Protein AF-A0A0C5RLJ2-F1 (afdb_monomer_lite)

Structure (mmCIF, N/CA/C/O backbone):
data_AF-A0A0C5RLJ2-F1
#
_entry.id   AF-A0A0C5RLJ2-F1
#
loop_
_atom_site.group_PDB
_atom_site.id
_atom_site.type_symbol
_atom_site.label_atom_id
_atom_site.label_alt_id
_atom_site.label_comp_id
_atom_site.label_asym_id
_atom_site.label_entity_id
_atom_site.label_seq_id
_atom_site.pdbx_PDB_ins_code
_atom_site.Cartn_x
_atom_site.Cartn_y
_atom_site.Cartn_z
_atom_site.occupancy
_atom_site.B_iso_or_equiv
_atom_site.auth_seq_id
_atom_site.auth_comp_id
_atom_site.auth_asym_id
_atom_site.auth_atom_id
_atom_site.pdbx_PDB_model_num
ATOM 1 N N . MET A 1 1 ? -15.554 -8.004 26.945 1.00 37.78 1 MET A N 1
ATOM 2 C CA . MET A 1 1 ? -15.408 -6.539 26.779 1.00 37.78 1 MET A CA 1
ATOM 3 C C . MET A 1 1 ? -14.553 -6.280 25.546 1.00 37.78 1 MET A C 1
ATOM 5 O O . MET A 1 1 ? -13.395 -6.678 25.551 1.00 37.78 1 MET A O 1
ATOM 9 N N . ARG A 1 2 ? -15.099 -5.688 24.472 1.00 42.50 2 ARG A N 1
ATOM 10 C CA . ARG A 1 2 ? -14.264 -5.194 23.362 1.00 42.50 2 ARG A CA 1
ATOM 11 C C . ARG A 1 2 ? -13.427 -4.044 23.928 1.00 42.50 2 ARG A C 1
ATOM 13 O O . ARG A 1 2 ? -14.001 -3.055 24.371 1.00 42.50 2 ARG A O 1
ATOM 20 N N . LYS A 1 3 ? -12.100 -4.204 24.005 1.00 44.59 3 LYS A N 1
ATOM 21 C CA . LYS A 1 3 ? -11.191 -3.091 24.320 1.00 44.59 3 LYS A CA 1
ATOM 22 C C . LYS A 1 3 ? -11.501 -1.971 23.323 1.00 44.59 3 LYS A C 1
ATOM 24 O O . LYS A 1 3 ? -11.572 -2.253 22.128 1.00 44.59 3 LYS A O 1
ATOM 29 N N . ASN A 1 4 ? -11.712 -0.744 23.799 1.00 48.72 4 ASN A N 1
ATOM 30 C CA . ASN A 1 4 ? -11.791 0.426 22.928 1.00 48.72 4 ASN A CA 1
ATOM 31 C C . ASN A 1 4 ? -10.455 0.520 22.174 1.00 48.72 4 ASN A C 1
ATOM 33 O O . ASN A 1 4 ? -9.466 0.981 22.738 1.00 48.72 4 ASN A O 1
ATOM 37 N N . LYS A 1 5 ? -10.399 -0.003 20.941 1.00 58.31 5 LYS A N 1
ATOM 38 C CA . LYS A 1 5 ? -9.247 0.174 20.052 1.00 58.31 5 LYS A CA 1
ATOM 39 C C . LYS A 1 5 ? -9.133 1.675 19.784 1.00 58.31 5 LYS A C 1
ATOM 41 O O . LYS A 1 5 ? -10.122 2.311 19.416 1.00 58.31 5 LYS A O 1
ATOM 46 N N . THR A 1 6 ? -7.953 2.246 20.004 1.00 60.66 6 THR A N 1
ATOM 47 C CA . THR A 1 6 ? -7.678 3.641 19.649 1.00 60.66 6 THR A CA 1
ATOM 48 C C . THR A 1 6 ? -7.921 3.804 18.155 1.00 60.66 6 THR A C 1
ATOM 50 O O . THR A 1 6 ? -7.268 3.153 17.343 1.00 60.66 6 THR A O 1
ATOM 53 N N . LYS A 1 7 ? -8.891 4.642 17.780 1.00 72.12 7 LYS A N 1
ATOM 54 C CA . LYS A 1 7 ? -9.187 4.906 16.373 1.00 72.12 7 LYS A CA 1
ATOM 55 C C . LYS A 1 7 ? -8.125 5.854 15.824 1.00 72.12 7 LYS A C 1
ATOM 57 O O . LYS A 1 7 ? -8.100 7.031 16.181 1.00 72.12 7 LYS A O 1
ATOM 62 N N . PHE A 1 8 ? -7.242 5.340 14.975 1.00 82.75 8 PHE A N 1
ATOM 63 C CA . PHE A 1 8 ? -6.273 6.166 14.264 1.00 82.75 8 PHE A CA 1
ATOM 64 C C . PHE A 1 8 ? -6.994 7.083 13.272 1.00 82.75 8 PHE A C 1
ATOM 66 O O . PHE A 1 8 ? -8.030 6.727 12.706 1.00 82.75 8 PHE A O 1
ATOM 73 N N . SER A 1 9 ? -6.461 8.290 13.065 1.00 89.00 9 SER A N 1
ATOM 74 C CA . SER A 1 9 ? -7.041 9.200 12.077 1.00 89.00 9 SER A CA 1
ATOM 75 C C . SER A 1 9 ? -6.841 8.645 10.665 1.00 89.00 9 SER A C 1
ATOM 77 O O . SER A 1 9 ? -5.788 8.088 10.349 1.00 89.00 9 SER A O 1
ATOM 79 N N . THR A 1 10 ? -7.828 8.843 9.789 1.00 90.75 10 THR A N 1
ATOM 80 C CA . THR A 1 10 ? -7.753 8.426 8.376 1.00 90.75 10 THR A CA 1
ATOM 81 C C . THR A 1 10 ? -6.524 9.007 7.678 1.00 90.75 10 THR A C 1
ATOM 83 O O . THR A 1 10 ? -5.875 8.327 6.886 1.00 90.75 10 THR A O 1
ATOM 86 N N . LYS A 1 11 ? -6.149 10.244 8.033 1.00 92.69 11 LYS A N 1
ATOM 87 C CA . LYS A 1 11 ? -4.937 10.918 7.554 1.00 92.69 11 LYS A CA 1
ATOM 88 C C . LYS A 1 11 ? -3.662 10.178 7.962 1.00 92.69 11 LYS A C 1
ATOM 90 O O . LYS A 1 11 ? -2.779 10.005 7.127 1.00 92.69 11 LYS A O 1
ATOM 95 N N . LEU A 1 12 ? -3.563 9.742 9.218 1.00 92.88 12 LEU A N 1
ATOM 96 C CA . LEU A 1 12 ? -2.398 9.004 9.707 1.00 92.88 12 LEU A CA 1
ATOM 97 C C . LEU A 1 12 ? -2.292 7.629 9.041 1.00 92.88 12 LEU A C 1
ATOM 99 O O . LEU A 1 12 ? -1.236 7.308 8.508 1.00 92.88 12 LEU A O 1
ATOM 103 N N . VAL A 1 13 ? -3.392 6.873 8.983 1.00 94.19 13 VAL A N 1
ATOM 104 C CA . VAL A 1 13 ? -3.448 5.575 8.283 1.00 94.19 13 VAL A CA 1
ATOM 105 C C . VAL A 1 13 ? -3.032 5.729 6.820 1.00 94.19 13 VAL A C 1
ATOM 107 O O . VAL A 1 13 ? -2.168 5.002 6.335 1.00 94.19 13 VAL A O 1
ATOM 110 N N . SER A 1 14 ? -3.570 6.744 6.140 1.00 95.88 14 SER A N 1
ATOM 111 C CA . SER A 1 14 ? -3.209 7.043 4.753 1.00 95.88 14 SER A CA 1
ATOM 112 C C . SER A 1 14 ? -1.719 7.349 4.592 1.00 95.88 14 SER A C 1
ATOM 114 O O . SER A 1 14 ? -1.088 6.907 3.635 1.00 95.88 14 SER A O 1
ATOM 116 N N . SER A 1 15 ? -1.143 8.102 5.532 1.00 96.56 15 SER A N 1
ATOM 117 C CA . SER A 1 15 ? 0.281 8.437 5.527 1.00 96.56 15 SER A CA 1
ATOM 118 C C . SER A 1 15 ? 1.161 7.205 5.729 1.00 96.56 15 SER A C 1
ATOM 120 O O . SER A 1 15 ? 2.178 7.079 5.049 1.00 96.56 15 SER A O 1
ATOM 122 N N . LEU A 1 16 ? 0.780 6.296 6.632 1.00 96.25 16 LEU A N 1
ATOM 123 C CA . LEU A 1 16 ? 1.510 5.053 6.892 1.00 96.25 16 LEU A CA 1
ATOM 124 C C . LEU A 1 16 ? 1.545 4.161 5.647 1.00 96.25 16 LEU A C 1
ATOM 126 O O . LEU A 1 16 ? 2.630 3.776 5.217 1.00 96.25 16 LEU A O 1
ATOM 130 N N . ILE A 1 17 ? 0.388 3.929 5.013 1.00 97.19 17 ILE A N 1
ATOM 131 C CA . ILE A 1 17 ? 0.285 3.160 3.760 1.00 97.19 17 ILE A CA 1
ATOM 132 C C . ILE A 1 17 ? 1.196 3.758 2.687 1.00 97.19 17 ILE A C 1
ATOM 134 O O . ILE A 1 17 ? 2.051 3.065 2.136 1.00 97.19 17 ILE A O 1
ATOM 138 N N . LYS A 1 18 ? 1.043 5.059 2.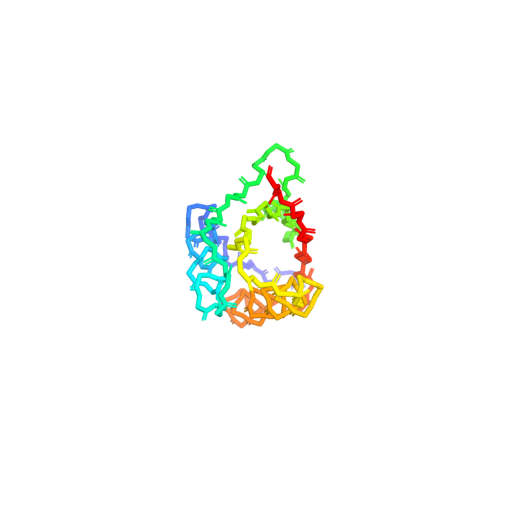407 1.00 97.75 18 LYS A N 1
ATOM 139 C CA . LYS A 1 18 ? 1.813 5.735 1.354 1.00 97.75 18 LYS A CA 1
ATOM 140 C C . LYS A 1 18 ? 3.314 5.651 1.612 1.00 97.75 18 LYS A C 1
ATOM 142 O O . LYS A 1 18 ? 4.073 5.327 0.706 1.00 97.75 18 LYS A O 1
ATOM 147 N N . THR A 1 19 ? 3.736 5.905 2.849 1.00 97.31 19 THR A N 1
ATOM 148 C CA . THR A 1 19 ? 5.158 5.881 3.221 1.00 97.31 19 THR A CA 1
ATOM 149 C C . THR A 1 19 ? 5.740 4.473 3.133 1.00 97.31 19 THR A C 1
ATOM 151 O O . THR A 1 19 ? 6.893 4.323 2.745 1.00 97.31 19 THR A O 1
ATOM 154 N N . ALA A 1 20 ? 4.972 3.440 3.486 1.00 97.44 20 ALA A N 1
ATOM 155 C CA . ALA A 1 20 ? 5.413 2.055 3.362 1.00 97.44 20 ALA A CA 1
ATOM 156 C C . ALA A 1 20 ? 5.611 1.659 1.892 1.00 97.44 20 ALA A C 1
ATOM 158 O O . ALA A 1 20 ? 6.663 1.136 1.538 1.00 97.44 20 ALA A O 1
ATOM 159 N N . ILE A 1 21 ? 4.640 1.972 1.033 1.00 98.12 21 ILE A N 1
ATOM 160 C CA . ILE A 1 21 ? 4.660 1.587 -0.384 1.00 98.12 21 ILE A CA 1
ATOM 161 C C . ILE A 1 21 ? 5.730 2.350 -1.171 1.00 98.12 21 ILE A C 1
ATOM 163 O O . ILE A 1 21 ? 6.418 1.754 -1.993 1.00 98.12 21 ILE A O 1
ATOM 167 N N . LEU A 1 22 ? 5.935 3.642 -0.898 1.00 97.56 22 LEU A N 1
ATOM 168 C CA . LEU A 1 22 ? 6.956 4.448 -1.585 1.00 97.56 22 LEU A CA 1
ATOM 169 C C . LEU A 1 22 ? 8.400 3.984 -1.321 1.00 97.56 22 LEU A C 1
ATOM 171 O O . LEU A 1 22 ? 9.313 4.425 -2.015 1.00 97.56 22 LEU A O 1
ATOM 175 N N . LYS A 1 23 ? 8.630 3.104 -0.336 1.00 96.94 23 LYS A N 1
ATOM 176 C CA . LYS A 1 23 ? 9.941 2.469 -0.117 1.00 96.94 23 LYS A CA 1
ATOM 177 C C . LYS A 1 23 ? 10.248 1.388 -1.157 1.00 96.94 23 LYS A C 1
ATOM 179 O O . LYS A 1 23 ? 11.414 1.033 -1.303 1.00 96.94 23 LYS A O 1
ATOM 184 N N . VAL A 1 24 ? 9.236 0.860 -1.851 1.00 97.56 24 VAL A N 1
ATOM 185 C CA . VAL A 1 24 ? 9.411 -0.219 -2.828 1.00 97.56 24 VAL A CA 1
ATOM 186 C C . VAL A 1 24 ? 10.060 0.325 -4.102 1.00 97.56 24 VAL A C 1
ATOM 188 O O . VAL A 1 24 ? 9.497 1.217 -4.750 1.00 97.56 24 VAL A O 1
ATOM 191 N N . PRO A 1 25 ? 11.222 -0.211 -4.513 1.00 95.62 25 PRO A N 1
ATOM 192 C CA . PRO A 1 25 ? 11.855 0.178 -5.762 1.00 95.62 25 PRO A CA 1
ATOM 193 C C . PRO A 1 25 ? 10.926 -0.050 -6.957 1.00 95.62 25 PRO A C 1
ATOM 195 O O . PRO A 1 25 ? 10.402 -1.141 -7.158 1.00 95.62 25 PRO A O 1
ATOM 198 N N . GLY A 1 26 ? 10.754 0.979 -7.785 1.00 95.19 26 GLY A N 1
ATOM 199 C CA . GLY A 1 26 ? 9.908 0.900 -8.976 1.00 95.19 26 GLY A CA 1
ATOM 200 C C . GLY A 1 26 ? 8.527 1.528 -8.820 1.00 95.19 26 GLY A C 1
ATOM 201 O O . GLY A 1 26 ? 7.923 1.844 -9.841 1.00 95.19 26 GLY A O 1
ATOM 202 N N . VAL A 1 27 ? 8.060 1.798 -7.599 1.00 97.31 27 VAL A N 1
ATOM 203 C CA . VAL A 1 27 ? 6.852 2.608 -7.393 1.00 97.31 27 VAL A CA 1
ATOM 204 C C . VAL A 1 27 ? 7.163 4.077 -7.695 1.00 97.31 27 VAL A C 1
ATOM 206 O O . VAL A 1 27 ? 8.116 4.644 -7.162 1.00 97.31 27 VAL A O 1
ATOM 209 N N . ALA A 1 28 ? 6.366 4.693 -8.565 1.00 96.06 28 ALA A N 1
ATOM 210 C CA . ALA A 1 28 ? 6.465 6.100 -8.945 1.00 96.06 28 ALA A CA 1
ATOM 211 C C . ALA A 1 28 ? 5.542 6.988 -8.099 1.00 96.06 28 ALA A C 1
ATOM 213 O O . ALA A 1 28 ? 5.958 8.045 -7.624 1.00 96.06 28 ALA A O 1
ATOM 214 N N . SER A 1 29 ? 4.296 6.559 -7.896 1.00 97.12 29 SER A N 1
ATOM 215 C CA . SER A 1 29 ? 3.295 7.314 -7.142 1.00 97.12 29 SER A CA 1
ATOM 216 C C . SER A 1 29 ? 2.313 6.384 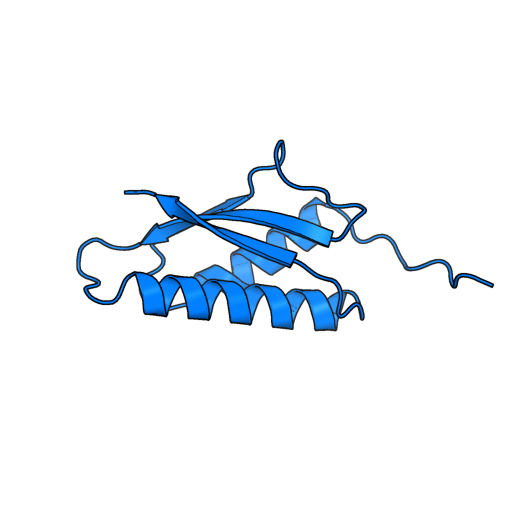-6.423 1.00 97.12 29 SER A C 1
ATOM 218 O O . SER A 1 29 ? 2.181 5.208 -6.768 1.00 97.12 29 SER A O 1
ATOM 220 N N . VAL A 1 30 ? 1.670 6.905 -5.369 1.00 98.06 30 VAL A N 1
ATOM 221 C CA . VAL A 1 30 ? 0.717 6.161 -4.531 1.00 98.06 30 VAL A CA 1
ATOM 222 C C . VAL A 1 30 ? -0.468 7.043 -4.158 1.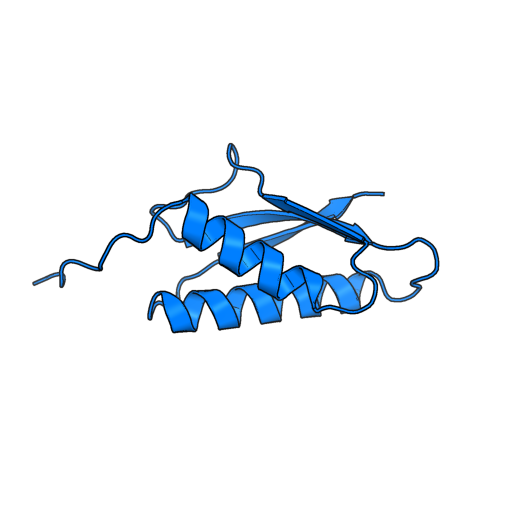00 98.06 30 VAL A C 1
ATOM 224 O O . VAL A 1 30 ? -0.321 8.103 -3.534 1.00 98.06 30 VAL A O 1
ATOM 227 N N . GLU A 1 31 ? -1.662 6.548 -4.442 1.00 97.38 31 GLU A N 1
ATOM 228 C CA . GLU A 1 31 ? -2.928 7.149 -4.055 1.00 97.38 31 GLU A CA 1
ATOM 229 C C . GLU A 1 31 ? -3.820 6.115 -3.367 1.00 97.38 31 GLU A C 1
ATOM 231 O O . GLU A 1 31 ? -3.789 4.934 -3.681 1.00 97.38 31 GLU A O 1
ATOM 236 N N . ILE A 1 32 ? -4.609 6.553 -2.389 1.00 97.06 32 ILE A N 1
ATOM 237 C CA . ILE A 1 32 ? -5.578 5.686 -1.714 1.00 97.06 32 ILE A CA 1
ATOM 238 C C . ILE A 1 32 ? -6.947 6.112 -2.204 1.00 97.06 32 ILE A C 1
ATOM 240 O O . ILE A 1 32 ? -7.316 7.276 -2.027 1.00 97.06 32 ILE A O 1
ATOM 244 N N . ASP A 1 33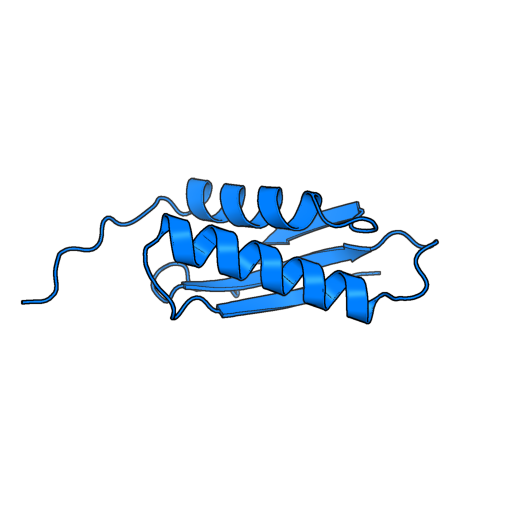 ? -7.691 5.176 -2.783 1.00 96.50 33 ASP A N 1
ATOM 245 C CA . ASP A 1 33 ? -9.074 5.413 -3.167 1.00 96.50 33 ASP A CA 1
ATOM 246 C C . ASP A 1 33 ? -9.927 5.465 -1.896 1.00 96.50 33 ASP A C 1
ATOM 248 O O . ASP A 1 33 ? -10.267 4.445 -1.293 1.00 96.50 33 ASP A O 1
ATOM 252 N N . GLN A 1 34 ? -10.246 6.681 -1.453 1.00 92.81 34 GLN A N 1
ATOM 253 C CA . GLN A 1 34 ? -11.035 6.895 -0.243 1.00 92.81 34 GLN A CA 1
ATOM 254 C C . GLN A 1 34 ? -12.497 6.470 -0.396 1.00 92.81 34 GLN A C 1
ATOM 256 O O . GLN A 1 34 ? -13.145 6.230 0.618 1.00 92.81 34 GLN A O 1
ATOM 261 N N . GLN A 1 35 ? -13.025 6.401 -1.622 1.00 94.44 35 GLN A N 1
ATOM 262 C CA . GLN A 1 35 ? -14.411 5.997 -1.859 1.00 94.44 35 GLN A CA 1
ATOM 263 C C . GLN A 1 35 ? -14.565 4.479 -1.755 1.00 94.44 35 GLN A C 1
ATOM 265 O O . GLN A 1 35 ? -15.591 4.005 -1.272 1.00 94.44 35 GLN A O 1
ATOM 270 N N . GLN A 1 36 ? -13.543 3.728 -2.172 1.00 95.12 36 GLN A N 1
ATOM 271 C CA . GLN A 1 36 ? -13.537 2.263 -2.104 1.00 95.12 36 GLN A CA 1
ATOM 272 C C . GLN A 1 36 ? -12.911 1.700 -0.819 1.00 95.12 36 GLN A C 1
ATOM 274 O O . GLN A 1 36 ? -13.089 0.522 -0.516 1.00 95.12 36 GLN A O 1
ATOM 279 N N . SER A 1 37 ? -12.190 2.519 -0.050 1.00 95.31 37 SER A N 1
ATOM 280 C CA . SER A 1 37 ? -11.582 2.099 1.217 1.00 95.31 37 SER A CA 1
ATOM 281 C C . SER A 1 37 ? -12.551 2.213 2.399 1.00 95.31 37 SER A C 1
ATOM 283 O O . SER A 1 37 ? -13.185 3.247 2.605 1.00 95.31 37 SER A O 1
ATOM 285 N N . ASP A 1 38 ? -12.573 1.198 3.264 1.00 93.88 38 ASP A N 1
ATOM 286 C CA . ASP A 1 38 ? -13.248 1.229 4.562 1.00 93.88 38 ASP A CA 1
ATOM 287 C C . ASP A 1 38 ? -12.220 1.309 5.701 1.00 93.88 38 ASP A C 1
ATOM 289 O O . ASP A 1 38 ? -11.685 0.310 6.190 1.00 93.88 38 ASP A O 1
ATOM 293 N N . PHE A 1 39 ? -11.986 2.534 6.173 1.00 90.75 39 PHE A N 1
ATOM 294 C CA . PHE A 1 39 ? -11.080 2.821 7.288 1.00 90.75 39 PHE A CA 1
ATOM 295 C C . PHE A 1 39 ? -11.567 2.284 8.641 1.00 90.75 39 PHE A C 1
ATOM 297 O O . PHE A 1 39 ? -10.774 2.216 9.577 1.00 90.75 39 PHE A O 1
ATOM 304 N N . ASN A 1 40 ? -12.851 1.942 8.793 1.00 87.81 40 ASN A N 1
ATOM 305 C CA . ASN A 1 40 ? -13.352 1.345 10.032 1.00 87.81 40 ASN A CA 1
ATOM 306 C C . ASN A 1 40 ? -13.127 -0.171 10.056 1.00 87.81 40 ASN A C 1
ATOM 308 O O . ASN A 1 40 ? -12.983 -0.739 11.137 1.00 87.81 40 ASN A O 1
ATOM 312 N N . GLN A 1 41 ? -13.109 -0.807 8.881 1.00 90.44 41 GLN A N 1
ATOM 313 C CA . GLN A 1 41 ? -12.873 -2.245 8.712 1.00 90.44 41 GLN A CA 1
ATOM 314 C C . GLN A 1 41 ? -11.431 -2.586 8.310 1.00 90.44 41 GLN A C 1
ATOM 316 O O . GLN A 1 41 ? -11.135 -3.747 8.051 1.00 90.44 41 GLN A O 1
ATOM 321 N N . ASN A 1 42 ? -10.531 -1.598 8.276 1.00 92.75 42 ASN A N 1
ATOM 322 C CA . ASN A 1 42 ? -9.134 -1.756 7.865 1.00 92.75 42 ASN A CA 1
ATOM 323 C C . ASN A 1 42 ? -8.966 -2.373 6.463 1.00 92.75 42 ASN A C 1
ATOM 325 O O . ASN A 1 42 ? -8.033 -3.140 6.231 1.00 92.75 42 ASN A O 1
ATOM 329 N N . ASN A 1 43 ? -9.866 -2.038 5.536 1.00 95.88 43 ASN A N 1
ATOM 330 C CA . ASN A 1 43 ? -9.821 -2.500 4.153 1.00 95.88 43 ASN A CA 1
ATOM 331 C C . ASN A 1 43 ? -9.500 -1.323 3.230 1.00 95.88 43 ASN A C 1
ATOM 333 O O . ASN A 1 43 ? -10.270 -0.366 3.154 1.00 95.88 43 ASN A O 1
ATOM 337 N N . PHE A 1 44 ? -8.358 -1.379 2.551 1.00 97.69 44 PHE A N 1
ATOM 338 C CA . PHE A 1 44 ? -7.820 -0.250 1.801 1.00 97.69 44 PHE A CA 1
ATOM 339 C C . PHE A 1 44 ? -7.596 -0.618 0.339 1.00 97.69 44 PHE A C 1
ATOM 341 O O . PHE A 1 44 ? -7.000 -1.653 0.032 1.00 97.69 44 PHE A O 1
ATOM 348 N N . VAL A 1 45 ? -8.046 0.254 -0.560 1.00 98.06 45 VAL A N 1
ATOM 349 C CA . VAL A 1 45 ? -7.771 0.174 -1.997 1.00 98.06 45 VAL A CA 1
ATOM 350 C C . VAL A 1 45 ? -6.724 1.224 -2.336 1.00 98.06 45 VAL A C 1
ATOM 352 O O . VAL A 1 45 ? -6.926 2.420 -2.117 1.00 98.06 45 VAL A O 1
ATOM 355 N N . VAL A 1 46 ? -5.576 0.765 -2.825 1.00 98.19 46 VAL A N 1
ATOM 356 C CA . VAL A 1 46 ? -4.402 1.598 -3.060 1.00 98.19 46 VAL A CA 1
ATOM 357 C C . VAL A 1 46 ? -4.000 1.513 -4.521 1.00 98.19 46 VAL A C 1
ATOM 359 O O . VAL A 1 46 ? -3.585 0.464 -5.009 1.00 98.19 46 VAL A O 1
ATOM 362 N N . ASN A 1 47 ? -4.100 2.646 -5.199 1.00 98.00 47 ASN A N 1
ATOM 363 C CA . ASN A 1 47 ? -3.637 2.830 -6.558 1.00 98.00 47 ASN A CA 1
ATOM 364 C C . ASN A 1 47 ? -2.138 3.135 -6.534 1.00 98.00 47 ASN A C 1
ATOM 366 O O . ASN A 1 47 ? -1.701 4.068 -5.854 1.00 98.00 47 ASN A O 1
ATOM 370 N N . ILE A 1 48 ? -1.354 2.365 -7.279 1.00 97.81 48 ILE A N 1
ATOM 371 C CA . ILE A 1 48 ? 0.075 2.603 -7.462 1.00 97.81 48 ILE A CA 1
ATOM 372 C C . ILE A 1 48 ? 0.384 2.788 -8.940 1.00 97.81 48 ILE A C 1
ATOM 374 O O . ILE A 1 48 ? -0.146 2.081 -9.795 1.00 97.81 48 ILE A O 1
ATOM 378 N N . GLU A 1 49 ? 1.279 3.717 -9.235 1.00 96.94 49 GLU A N 1
ATOM 379 C CA . GLU A 1 49 ? 1.898 3.841 -10.550 1.00 96.94 49 GLU A CA 1
ATOM 380 C C . GLU A 1 49 ? 3.296 3.235 -10.475 1.00 96.94 49 GLU A C 1
ATOM 382 O O . GLU A 1 49 ? 4.054 3.524 -9.543 1.00 96.94 49 GLU A O 1
ATOM 387 N N . ILE A 1 50 ? 3.646 2.390 -11.440 1.00 95.88 50 ILE A N 1
ATOM 388 C CA . ILE A 1 50 ? 4.957 1.738 -11.509 1.00 95.88 50 ILE A CA 1
ATOM 389 C C . ILE A 1 50 ? 5.745 2.347 -12.666 1.00 95.88 50 ILE A C 1
ATOM 391 O O . ILE A 1 50 ? 5.217 2.567 -13.756 1.00 95.88 50 ILE A O 1
ATOM 395 N N . ARG A 1 51 ? 7.029 2.635 -12.433 1.00 94.56 51 ARG A N 1
ATOM 396 C CA . ARG A 1 51 ? 7.903 3.214 -13.458 1.00 94.56 51 ARG A CA 1
ATOM 397 C C . ARG A 1 51 ? 8.006 2.284 -14.672 1.00 94.56 51 ARG A C 1
ATOM 399 O O . ARG A 1 51 ? 8.133 1.069 -14.534 1.00 94.56 51 ARG A O 1
ATOM 406 N N . LYS A 1 52 ? 8.010 2.877 -15.868 1.00 91.69 52 LYS A N 1
ATOM 407 C CA . LYS A 1 52 ? 7.945 2.167 -17.161 1.00 91.69 52 LYS A CA 1
ATOM 408 C C . LYS A 1 52 ? 9.134 1.242 -17.448 1.00 91.69 52 LYS A C 1
ATOM 410 O O . LYS A 1 52 ? 9.025 0.372 -18.303 1.00 91.69 52 LYS A O 1
ATOM 415 N N . ASP A 1 53 ? 10.263 1.441 -16.774 1.00 93.31 53 ASP A N 1
ATOM 416 C CA . ASP A 1 53 ? 11.479 0.631 -16.900 1.00 93.31 53 ASP A CA 1
ATOM 417 C C . ASP A 1 53 ? 11.432 -0.678 -16.090 1.00 93.31 53 ASP A C 1
ATOM 419 O O . ASP A 1 53 ? 12.302 -1.536 -16.241 1.00 93.31 53 ASP A O 1
ATOM 423 N N . ILE A 1 54 ? 10.418 -0.863 -15.240 1.00 93.94 54 ILE A N 1
ATOM 424 C CA . ILE A 1 54 ? 10.260 -2.058 -14.413 1.00 93.94 54 ILE A CA 1
ATOM 425 C C . ILE A 1 54 ? 9.590 -3.180 -15.207 1.00 93.94 54 ILE A C 1
ATOM 427 O O . ILE A 1 54 ? 8.431 -3.086 -15.600 1.00 93.94 54 ILE A O 1
ATOM 431 N N . LEU A 1 55 ? 10.304 -4.296 -15.369 1.00 91.12 55 LEU A N 1
ATOM 432 C CA . LEU A 1 55 ? 9.775 -5.500 -16.019 1.00 91.12 55 LEU A CA 1
ATOM 433 C C . LEU A 1 55 ? 8.900 -6.344 -15.077 1.00 91.12 55 LEU A C 1
ATOM 435 O O . LEU A 1 55 ? 7.901 -6.918 -15.502 1.00 91.12 55 LEU A O 1
ATOM 439 N N . ASN A 1 56 ? 9.256 -6.422 -13.789 1.00 94.00 56 ASN A N 1
ATOM 440 C CA . ASN A 1 56 ? 8.553 -7.256 -12.808 1.00 94.00 56 ASN A CA 1
ATOM 441 C C . ASN A 1 56 ? 7.483 -6.470 -12.030 1.00 94.00 56 ASN A C 1
ATOM 443 O O . ASN A 1 56 ? 7.605 -6.238 -10.828 1.00 94.00 56 ASN A O 1
ATOM 447 N N . ILE A 1 57 ? 6.430 -6.067 -12.736 1.00 94.62 57 ILE A N 1
ATOM 448 C CA . ILE A 1 57 ? 5.308 -5.287 -12.190 1.00 94.62 57 ILE A CA 1
ATOM 449 C C . ILE A 1 57 ? 4.605 -6.029 -11.041 1.00 94.62 57 ILE A C 1
ATOM 451 O O . ILE A 1 57 ? 4.327 -5.440 -9.998 1.00 94.62 57 ILE A O 1
ATOM 455 N N . VAL A 1 58 ? 4.353 -7.332 -11.209 1.00 94.56 58 VAL A N 1
ATOM 456 C CA . VAL A 1 58 ? 3.662 -8.156 -10.202 1.00 94.56 58 VAL A CA 1
ATOM 457 C C . VAL A 1 58 ? 4.486 -8.258 -8.919 1.00 94.56 58 VAL A C 1
ATOM 459 O O . VAL A 1 58 ? 3.936 -8.108 -7.833 1.00 94.56 58 VAL A O 1
ATOM 462 N N . GLY A 1 59 ? 5.806 -8.451 -9.029 1.00 96.69 59 GLY A N 1
ATOM 463 C CA . GLY A 1 59 ? 6.691 -8.493 -7.862 1.00 96.69 59 GLY A CA 1
ATOM 464 C C . GLY A 1 59 ? 6.681 -7.188 -7.065 1.00 96.69 59 GLY A C 1
ATOM 465 O O . GLY A 1 59 ? 6.562 -7.224 -5.844 1.00 96.69 59 GLY A O 1
ATOM 466 N N . VAL A 1 60 ? 6.722 -6.043 -7.754 1.00 96.62 60 VAL A N 1
ATOM 467 C CA . VAL A 1 60 ? 6.620 -4.721 -7.112 1.00 96.62 60 VAL A CA 1
ATOM 468 C C . VAL A 1 60 ? 5.273 -4.546 -6.406 1.00 96.62 60 VAL A C 1
ATOM 470 O O . VAL A 1 60 ? 5.231 -4.058 -5.278 1.00 96.62 60 VAL A O 1
ATOM 473 N N . ALA A 1 61 ? 4.173 -4.969 -7.033 1.00 96.75 61 ALA A N 1
ATOM 474 C CA . ALA A 1 61 ? 2.843 -4.879 -6.435 1.00 96.75 61 ALA A CA 1
ATOM 475 C C . ALA A 1 61 ? 2.694 -5.760 -5.182 1.00 96.75 61 ALA A C 1
ATOM 477 O O . ALA A 1 61 ? 2.139 -5.307 -4.180 1.00 96.75 61 ALA A O 1
ATOM 478 N N . GLU A 1 62 ? 3.222 -6.985 -5.203 1.00 97.62 62 GLU A N 1
ATOM 479 C CA . GLU A 1 62 ? 3.224 -7.863 -4.027 1.00 97.62 62 GLU A CA 1
ATOM 480 C C . GLU A 1 62 ? 4.074 -7.294 -2.888 1.00 97.62 62 GLU A C 1
ATOM 482 O O . GLU A 1 62 ? 3.622 -7.261 -1.744 1.00 97.62 62 GLU A O 1
ATOM 487 N N . GLU A 1 63 ? 5.266 -6.772 -3.185 1.00 97.75 63 GLU A N 1
ATOM 488 C CA . GLU A 1 63 ? 6.125 -6.155 -2.171 1.00 97.75 63 GLU A CA 1
ATOM 489 C C . GLU A 1 63 ? 5.462 -4.917 -1.545 1.00 97.75 63 GLU A C 1
ATOM 491 O O . GLU A 1 63 ? 5.432 -4.777 -0.318 1.00 97.75 63 GLU A O 1
ATOM 496 N N . ALA A 1 64 ? 4.842 -4.064 -2.367 1.00 97.94 64 ALA A N 1
ATOM 497 C CA . ALA A 1 64 ? 4.060 -2.914 -1.913 1.00 97.94 64 ALA A CA 1
ATOM 498 C C . ALA A 1 64 ? 2.926 -3.332 -0.972 1.00 97.94 64 ALA A C 1
ATOM 500 O O . ALA A 1 64 ? 2.776 -2.766 0.117 1.00 97.94 64 ALA A O 1
ATOM 501 N N . ARG A 1 65 ? 2.160 -4.356 -1.363 1.00 98.25 65 ARG A N 1
ATOM 502 C CA . ARG A 1 65 ? 1.081 -4.922 -0.549 1.00 98.25 65 ARG A CA 1
ATOM 503 C C . ARG A 1 65 ? 1.605 -5.416 0.796 1.00 98.25 65 ARG A C 1
ATOM 505 O O . ARG A 1 65 ? 1.044 -5.066 1.834 1.00 98.25 65 ARG A O 1
ATOM 512 N N . SER A 1 66 ? 2.682 -6.203 0.786 1.00 98.00 66 SER A N 1
ATOM 513 C CA . SER A 1 66 ? 3.281 -6.771 1.992 1.00 98.00 66 SER A CA 1
ATOM 514 C C . SER A 1 66 ? 3.789 -5.692 2.943 1.00 98.00 66 SER A C 1
ATOM 516 O O . SER A 1 66 ? 3.449 -5.730 4.125 1.00 98.00 66 SER A O 1
ATOM 518 N N . LEU A 1 67 ? 4.550 -4.705 2.461 1.00 97.88 67 LEU A N 1
ATOM 519 C CA . LEU A 1 67 ? 5.070 -3.639 3.321 1.00 97.88 67 LEU A CA 1
ATOM 520 C C . LEU A 1 67 ? 3.952 -2.796 3.939 1.00 97.88 67 LEU A C 1
ATOM 522 O O . LEU A 1 67 ? 4.003 -2.506 5.134 1.00 97.88 67 LEU A O 1
ATOM 526 N N . ALA A 1 68 ? 2.930 -2.436 3.158 1.00 97.69 68 ALA A N 1
ATOM 527 C CA . ALA A 1 68 ? 1.777 -1.700 3.671 1.00 97.69 68 ALA A CA 1
ATOM 528 C C . ALA A 1 68 ? 1.019 -2.495 4.741 1.00 97.69 68 ALA A C 1
ATOM 530 O O . ALA A 1 68 ? 0.678 -1.944 5.790 1.00 97.69 68 ALA A O 1
ATOM 531 N N . TYR A 1 69 ? 0.792 -3.789 4.491 1.00 97.81 69 TYR A N 1
ATOM 532 C CA . TYR A 1 69 ? 0.143 -4.688 5.439 1.00 97.81 69 TYR A CA 1
ATOM 533 C C . TYR A 1 69 ? 0.931 -4.780 6.746 1.00 97.81 69 TYR A C 1
ATOM 535 O O . TYR A 1 69 ? 0.351 -4.584 7.812 1.00 97.81 69 TYR A O 1
ATOM 543 N N . TYR A 1 70 ? 2.241 -5.037 6.687 1.00 96.81 70 TYR A N 1
ATOM 544 C CA . TYR A 1 70 ? 3.062 -5.186 7.890 1.00 96.81 70 TYR A CA 1
ATOM 545 C C . TYR A 1 70 ? 3.160 -3.888 8.690 1.00 96.81 70 TYR A C 1
ATOM 547 O O . TYR A 1 70 ? 3.009 -3.919 9.910 1.00 96.81 70 TYR A O 1
ATOM 555 N N . GLU A 1 71 ? 3.379 -2.748 8.025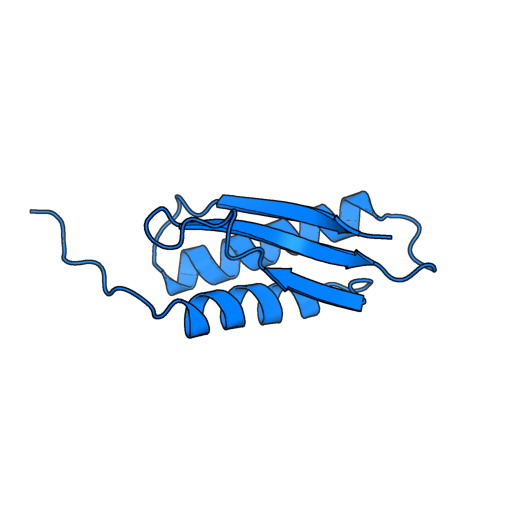 1.00 95.12 71 GLU A N 1
ATOM 556 C CA . GLU A 1 71 ? 3.433 -1.449 8.699 1.00 95.12 71 GLU A CA 1
ATOM 557 C C . GLU A 1 71 ? 2.112 -1.170 9.422 1.00 95.12 71 GLU A C 1
ATOM 559 O O . GLU A 1 71 ? 2.105 -0.923 10.626 1.00 95.12 71 GLU A O 1
ATOM 564 N N . LEU A 1 72 ? 0.977 -1.276 8.728 1.00 94.31 72 LEU A N 1
ATOM 565 C CA . LEU A 1 72 ? -0.313 -0.998 9.351 1.00 94.31 72 LEU A CA 1
ATOM 566 C C . LEU A 1 72 ? -0.682 -2.000 10.436 1.00 94.31 72 LEU A C 1
ATOM 568 O O . LEU A 1 72 ? -1.121 -1.580 11.502 1.00 94.31 72 LEU A O 1
ATOM 572 N N . SER A 1 73 ? -0.492 -3.297 10.202 1.00 94.25 73 SER A N 1
ATOM 573 C CA . SER A 1 73 ? -0.869 -4.319 11.183 1.00 94.25 73 SER A CA 1
ATOM 574 C C . SER A 1 73 ? -0.111 -4.131 12.496 1.00 94.25 73 SER A C 1
ATOM 576 O O . SER A 1 73 ? -0.696 -4.248 13.572 1.00 94.25 73 SER A O 1
ATOM 578 N N . ASN A 1 74 ? 1.166 -3.741 12.418 1.00 93.38 74 ASN A N 1
ATOM 579 C CA . ASN A 1 74 ? 1.982 -3.440 13.592 1.00 93.38 74 ASN A CA 1
ATOM 580 C C . ASN A 1 74 ? 1.539 -2.150 14.298 1.00 93.38 74 ASN A C 1
ATOM 582 O O . ASN A 1 74 ? 1.392 -2.146 15.519 1.00 93.38 74 ASN A O 1
ATOM 586 N N . GLN A 1 75 ? 1.295 -1.063 13.557 1.00 91.44 75 GLN A N 1
ATOM 587 C CA . GLN A 1 75 ? 0.884 0.221 14.148 1.00 91.44 75 GLN A CA 1
ATOM 588 C C . GLN A 1 75 ? -0.521 0.155 14.766 1.00 91.44 75 GLN A C 1
ATOM 590 O O . GLN A 1 75 ? -0.775 0.757 15.810 1.00 91.44 75 GLN A O 1
ATOM 595 N N . LEU A 1 76 ? -1.436 -0.583 14.134 1.00 88.50 76 LEU A N 1
ATOM 596 C CA . LEU A 1 76 ? -2.818 -0.757 14.588 1.00 88.50 76 LEU A CA 1
ATOM 597 C C . LEU A 1 76 ? -2.970 -1.886 15.617 1.00 88.50 76 LEU A C 1
ATOM 599 O O . LEU A 1 76 ? -4.001 -1.950 16.294 1.00 88.50 76 LEU A O 1
ATOM 603 N N . ASN A 1 77 ? -1.958 -2.752 15.746 1.00 88.94 77 ASN A N 1
ATOM 604 C CA . ASN A 1 77 ? -2.022 -4.012 16.486 1.00 88.94 77 ASN A CA 1
ATOM 605 C C . ASN A 1 77 ? -3.251 -4.842 16.059 1.00 88.94 77 ASN A C 1
ATOM 607 O O . ASN A 1 77 ? -4.092 -5.220 16.884 1.00 88.94 77 ASN A O 1
ATOM 611 N N . ASP A 1 78 ? -3.385 -5.029 14.743 1.00 86.19 78 ASP A N 1
ATOM 612 C CA . ASP A 1 78 ? -4.537 -5.650 14.086 1.00 86.19 78 ASP A CA 1
ATOM 613 C C . ASP A 1 78 ? -4.091 -6.449 12.856 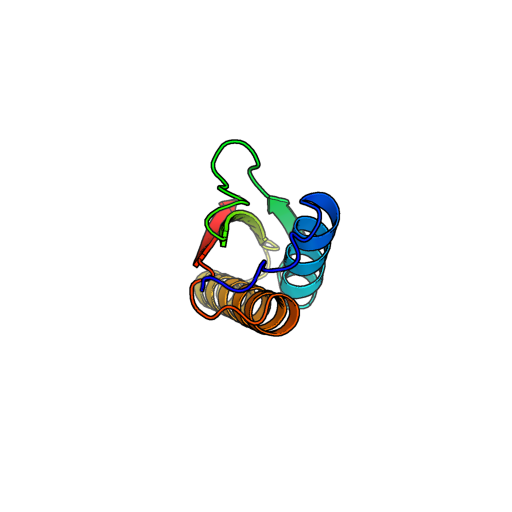1.00 86.19 78 ASP A C 1
ATOM 615 O O . ASP A 1 78 ? -3.587 -5.874 11.899 1.00 86.19 78 ASP A O 1
ATOM 619 N N . ASP A 1 79 ? -4.269 -7.765 12.870 1.00 89.62 79 ASP A N 1
ATOM 620 C CA . ASP A 1 79 ? -3.866 -8.677 11.791 1.00 89.62 79 ASP A CA 1
ATOM 621 C C . ASP A 1 79 ? -4.935 -8.829 10.698 1.00 89.62 79 ASP A C 1
ATOM 623 O O . ASP A 1 79 ? -4.710 -9.478 9.679 1.00 89.62 79 ASP A O 1
ATOM 627 N N . THR A 1 80 ? -6.097 -8.194 10.867 1.00 90.38 80 THR A N 1
ATOM 628 C CA . THR A 1 80 ? -7.192 -8.241 9.890 1.00 90.38 80 THR A CA 1
ATOM 629 C C . THR A 1 80 ? -7.097 -7.154 8.816 1.00 90.38 80 THR A C 1
ATOM 631 O O . THR A 1 80 ? -8.085 -6.891 8.131 1.00 90.38 80 THR A O 1
ATOM 634 N N . VAL A 1 81 ? -5.959 -6.463 8.698 1.00 94.38 81 VAL A N 1
ATOM 635 C CA . VAL A 1 81 ? -5.756 -5.407 7.696 1.00 94.38 81 VAL A CA 1
ATOM 636 C C . VAL A 1 81 ? -5.758 -6.015 6.294 1.00 94.38 81 VAL A C 1
ATOM 638 O O . VAL A 1 81 ? -5.043 -6.975 6.017 1.00 94.38 81 VAL A O 1
ATOM 641 N N . ILE A 1 82 ? -6.521 -5.418 5.381 1.00 96.81 82 ILE A N 1
ATOM 642 C CA . ILE A 1 82 ? -6.580 -5.820 3.975 1.00 96.81 82 ILE A CA 1
ATOM 643 C C . ILE A 1 82 ? -6.048 -4.671 3.118 1.00 96.81 82 ILE A C 1
ATOM 645 O O . ILE A 1 82 ? -6.547 -3.548 3.185 1.00 96.81 82 ILE A O 1
ATOM 649 N N . ILE A 1 83 ? -5.037 -4.966 2.296 1.00 98.06 83 ILE A N 1
ATOM 650 C CA . ILE A 1 83 ? -4.463 -4.041 1.313 1.00 98.06 83 ILE A CA 1
ATOM 651 C C . ILE A 1 83 ? -4.712 -4.604 -0.082 1.00 98.06 83 ILE A C 1
ATOM 653 O O . ILE A 1 83 ? -4.170 -5.652 -0.435 1.00 98.06 83 ILE A O 1
ATOM 657 N N . ASN A 1 84 ? -5.502 -3.890 -0.876 1.00 97.81 84 ASN A N 1
ATOM 658 C CA . ASN A 1 84 ? -5.738 -4.198 -2.279 1.00 97.81 84 ASN A CA 1
ATOM 659 C C . ASN A 1 84 ? -4.917 -3.230 -3.125 1.00 97.81 84 ASN A C 1
ATOM 661 O O . ASN A 1 84 ? -5.115 -2.018 -3.042 1.00 97.81 84 ASN A O 1
ATOM 665 N N . ILE A 1 85 ? -3.993 -3.762 -3.922 1.00 97.88 85 ILE A N 1
ATOM 666 C CA . ILE A 1 85 ? -3.176 -2.969 -4.838 1.00 97.88 85 ILE A CA 1
ATOM 667 C C . ILE A 1 85 ? -3.840 -2.947 -6.212 1.00 97.88 85 ILE A C 1
ATOM 669 O O . ILE A 1 85 ? -4.147 -3.996 -6.776 1.00 97.88 85 ILE A O 1
ATOM 673 N N . VAL A 1 86 ? -4.019 -1.748 -6.757 1.00 96.81 86 VAL A N 1
ATOM 674 C CA . VAL A 1 86 ? -4.445 -1.502 -8.135 1.00 96.81 86 VAL A CA 1
ATOM 675 C C . VAL A 1 86 ? -3.289 -0.825 -8.856 1.00 96.81 86 VAL A C 1
ATOM 677 O O . VAL A 1 86 ? -2.739 0.158 -8.366 1.00 96.81 86 VAL A O 1
ATOM 680 N N . ILE A 1 87 ? -2.886 -1.370 -9.999 1.00 94.88 87 ILE A N 1
ATOM 681 C CA . ILE A 1 87 ? -1.756 -0.852 -10.774 1.00 94.88 87 ILE A CA 1
ATOM 682 C C . ILE A 1 87 ? -2.298 0.023 -11.899 1.00 94.88 87 ILE A C 1
ATOM 684 O O . ILE A 1 87 ? -3.071 -0.455 -12.730 1.00 94.88 87 ILE A O 1
ATOM 688 N N . ASN A 1 88 ? -1.858 1.277 -11.932 1.00 87.25 88 ASN A N 1
ATOM 689 C CA . ASN A 1 88 ? -2.175 2.237 -12.982 1.00 87.25 88 ASN A CA 1
ATOM 690 C C . ASN A 1 88 ? -0.985 2.392 -13.943 1.00 87.25 88 ASN A C 1
ATOM 692 O O . ASN A 1 88 ? 0.173 2.326 -13.519 1.00 87.25 88 ASN A O 1
ATOM 696 N N . PHE A 1 89 ? -1.292 2.602 -15.228 1.00 75.56 89 PHE A N 1
ATOM 697 C CA . PHE A 1 89 ? -0.339 2.770 -16.332 1.00 75.56 89 PHE A CA 1
ATOM 698 C C . PHE A 1 89 ? -0.555 4.090 -17.072 1.00 75.56 89 PHE A C 1
ATOM 700 O O . PHE A 1 89 ? -1.727 4.525 -17.148 1.00 75.56 89 PHE A O 1
#

Secondary structure (DSSP, 8-state):
---------HHHHHHHHHHHHTTSTTEEEEEE-TTT-BTTTTEEEEEEEE-TT-S-HHHHHHHHHHHHHHHHHHHHT-TT-EEEEEEE-

Radius of gyration: 13.35 Å; chains: 1; bounding box: 27×20×44 Å

Organism: NCBI:txid42094

Foldseek 3Di:
DPPPQPQDDPVVLQVQLQVQLVVQPFWDGKDWDPVPDDSVQLATEMETEGDPPDPCPVVSQVSSQVSSQVSCCVVSVHNRHHYHYDYDD

pLDDT: mean 91.31, std 12.46, range [37.78, 98.25]

Sequence (89 aa):
MRKNKTKFSTKLVSSLIKTAILKVPGVASVEIDQQQSDFNQNNFVVNIEIRKDILNIVGVAEEARSLAYYELSNQLNDDTVIINIVINF